Protein AF-A0A7X9J009-F1 (afdb_monomer)

Foldseek 3Di:
DDDDDPDDPPDPPDDPPDDDPPPPPPPPVVVVVVVLVVVLVVLVVVLVVLVVCCVPPNDPDPVSVVVNVVSVVVNVVSVVVVVVVVVVVVVVVCVVPDDD

Secondary structure (DSSP, 8-state):
------------------------S-SHHHHHHHHHHHHHHHHHHHHHHHHHHHHHH----HHHHHHHHHHHHHHHH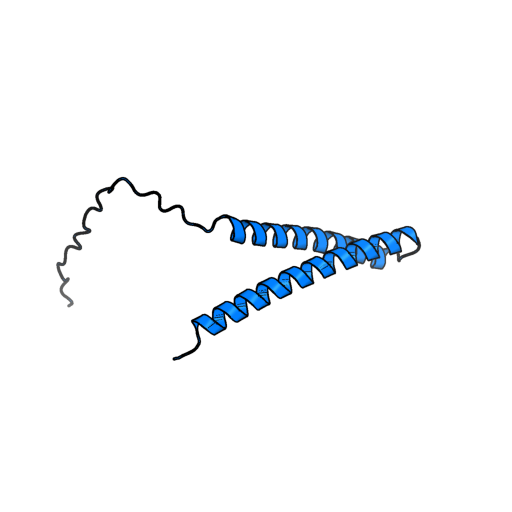HHHHHHHHHHHHHHHHHHHT---

Mean predicted aligned error: 15.12 Å

Solvent-accessible surface area (backbone atoms only — not comparable to full-atom values): 6308 Å² total; per-residue (Å²): 140,83,83,84,83,92,71,84,80,78,74,78,81,80,72,85,78,74,88,74,88,74,75,74,92,68,68,62,64,66,49,50,53,52,50,51,53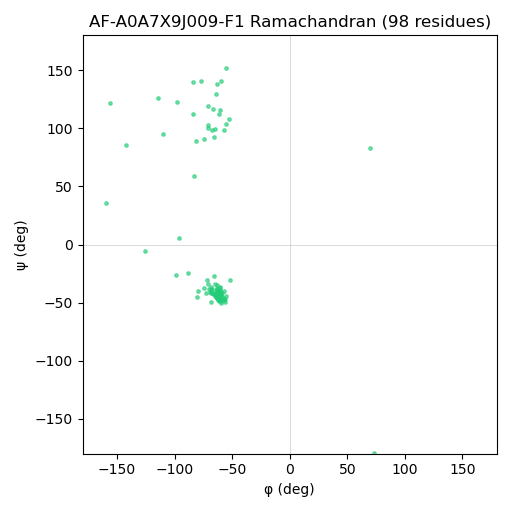,54,52,48,56,55,45,51,55,52,49,50,56,48,52,51,46,39,74,74,71,50,84,85,49,72,67,56,53,54,51,49,51,51,53,52,52,52,47,50,53,49,52,53,52,52,50,53,51,54,50,53,52,52,52,53,50,50,66,74,68,54,81,131

Nearest PDB structures (foldseek):
  2f6m-assembly2_D  TM=6.035E-01  e=7.297E-01  Saccharomyces cerevisiae
  2f66-assembly1_B  TM=6.038E-01  e=1.512E+00  Saccharomyces cerevisiae
  6vme-assembly2_F  TM=6.988E-01  e=3.131E+00  Homo sapiens

Radius of gyration: 26.68 Å; Cα contacts (8 Å, |Δi|>4): 18; chains: 1; bounding box: 73×48×55 Å

pLDDT: mean 73.89, std 18.1, range [39.06, 92.44]

Sequence (100 aa):
MIRPIEGTCRTPALEPVGARRTEAPDGGEAAGFRTVLAKMRAEEKELDRWLGRVMEHGLADPQELLRLQVVVHRFQNQVELASRVVEQVNQGIRTLTRPA

Structure (mmCIF, N/CA/C/O backbone):
data_AF-A0A7X9J009-F1
#
_entry.id   AF-A0A7X9J009-F1
#
loop_
_atom_site.group_PDB
_atom_site.id
_atom_site.type_symbol
_atom_site.label_atom_id
_atom_site.label_alt_id
_atom_site.label_comp_id
_atom_site.label_asym_id
_atom_site.label_entity_id
_atom_site.label_seq_id
_atom_site.pdbx_PDB_ins_code
_atom_site.Cartn_x
_atom_site.Cartn_y
_atom_site.Cartn_z
_atom_site.occupancy
_atom_site.B_iso_or_equiv
_atom_site.auth_seq_id
_atom_site.auth_comp_id
_atom_site.auth_asym_id
_atom_site.auth_atom_id
_atom_site.pdbx_PDB_model_num
ATOM 1 N N . MET A 1 1 ? -54.112 -31.822 14.780 1.00 39.06 1 MET A N 1
ATOM 2 C CA . MET A 1 1 ? -55.062 -30.695 14.914 1.00 39.06 1 MET A CA 1
ATOM 3 C C . MET A 1 1 ? -54.474 -29.705 15.904 1.00 39.06 1 MET A C 1
ATOM 5 O O . MET A 1 1 ? -54.382 -30.037 17.076 1.00 39.06 1 MET A O 1
ATOM 9 N N . ILE A 1 2 ? -54.004 -28.552 15.431 1.00 50.66 2 ILE A N 1
ATOM 10 C CA . ILE A 1 2 ? -53.404 -27.491 16.256 1.00 50.66 2 ILE A CA 1
ATOM 11 C C . ILE A 1 2 ? -54.351 -26.291 16.163 1.00 50.66 2 ILE A C 1
ATOM 13 O O . ILE A 1 2 ? -54.724 -25.904 15.058 1.00 50.66 2 ILE A O 1
ATOM 17 N N . ARG A 1 3 ? -54.801 -25.760 17.305 1.00 55.22 3 ARG A N 1
ATOM 18 C CA . ARG A 1 3 ? -55.662 -24.566 17.364 1.00 55.22 3 ARG A CA 1
ATOM 19 C C . ARG A 1 3 ? -54.793 -23.299 17.297 1.00 55.22 3 ARG A C 1
ATOM 21 O O . ARG A 1 3 ? -53.735 -23.298 17.925 1.00 55.22 3 ARG A O 1
ATOM 28 N N . PRO A 1 4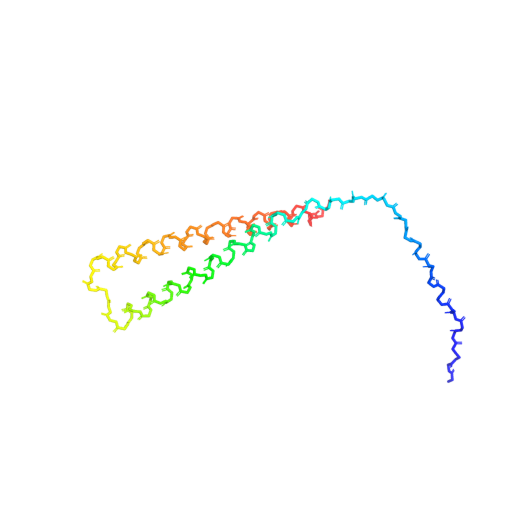 ? -55.202 -22.240 16.576 1.00 47.97 4 PRO A N 1
ATOM 29 C CA . PRO A 1 4 ? -54.445 -20.995 16.529 1.00 47.97 4 PRO A CA 1
ATOM 30 C C . PRO A 1 4 ? -54.653 -20.186 17.816 1.00 47.97 4 PRO A C 1
ATOM 32 O O . PRO A 1 4 ? -55.752 -20.146 18.366 1.00 47.97 4 PRO A O 1
ATOM 35 N N . ILE A 1 5 ? -53.580 -19.560 18.300 1.00 61.03 5 ILE A N 1
ATOM 36 C CA . ILE A 1 5 ? -53.601 -18.648 19.446 1.00 61.03 5 ILE A CA 1
ATOM 37 C C . ILE A 1 5 ? -54.007 -17.269 18.921 1.00 61.03 5 ILE A C 1
ATOM 39 O O . ILE A 1 5 ? -53.258 -16.641 18.173 1.00 61.03 5 ILE A O 1
ATOM 43 N N . GLU A 1 6 ? -55.193 -16.803 19.304 1.00 54.56 6 GLU A N 1
ATOM 44 C CA . GLU A 1 6 ? -55.596 -15.409 19.134 1.00 54.56 6 GLU A CA 1
ATOM 45 C C . GLU A 1 6 ? -54.798 -14.544 20.112 1.00 54.56 6 GLU A C 1
ATOM 47 O O . GLU A 1 6 ? -55.046 -14.519 21.316 1.00 54.56 6 GLU A O 1
ATOM 52 N N . GLY A 1 7 ? -53.794 -13.851 19.585 1.00 50.34 7 GLY A N 1
ATOM 53 C CA . GLY A 1 7 ? -52.996 -12.881 20.317 1.00 50.34 7 GLY A CA 1
ATOM 54 C C . GLY A 1 7 ? -52.669 -11.719 19.399 1.00 50.34 7 GLY A C 1
ATOM 55 O O . GLY A 1 7 ? -51.632 -11.707 18.748 1.00 50.34 7 GLY A O 1
ATOM 56 N N . THR A 1 8 ? -53.576 -10.748 19.312 1.00 48.50 8 THR A N 1
ATOM 57 C CA . THR A 1 8 ? -53.339 -9.453 18.665 1.00 48.50 8 THR A CA 1
ATOM 58 C C . THR A 1 8 ? -52.077 -8.807 19.238 1.00 48.50 8 THR A C 1
ATOM 60 O O . THR A 1 8 ? -52.092 -8.309 20.366 1.00 48.50 8 THR A O 1
ATOM 63 N N . CYS A 1 9 ? -50.995 -8.765 18.460 1.00 41.34 9 CYS A N 1
ATOM 64 C CA . CYS A 1 9 ? -49.877 -7.865 18.716 1.00 41.34 9 CYS A CA 1
ATOM 65 C C . CYS A 1 9 ? -50.381 -6.428 18.532 1.00 41.34 9 CYS A C 1
ATOM 67 O O . CYS A 1 9 ? -50.397 -5.897 17.425 1.00 41.34 9 CYS A O 1
ATOM 69 N N . ARG A 1 10 ? -50.839 -5.797 19.617 1.00 47.59 10 ARG A N 1
ATOM 70 C CA . ARG A 1 10 ? -50.994 -4.342 19.663 1.00 47.59 10 ARG A CA 1
ATOM 71 C C . ARG A 1 10 ? -49.594 -3.738 19.613 1.00 47.59 10 ARG A C 1
ATOM 73 O O . ARG A 1 10 ? -48.911 -3.690 20.630 1.00 47.59 10 ARG A O 1
ATOM 80 N N . THR A 1 11 ? -49.159 -3.302 18.437 1.00 47.00 11 THR A N 1
ATOM 81 C CA . THR A 1 11 ? -48.013 -2.399 18.313 1.00 47.00 11 THR A CA 1
ATOM 82 C C . THR A 1 11 ? -48.423 -1.069 18.947 1.00 47.00 11 THR A C 1
ATOM 84 O O . THR A 1 11 ? -49.387 -0.466 18.470 1.00 47.00 11 THR A O 1
ATOM 87 N N . PRO A 1 12 ? -47.785 -0.603 20.033 1.00 46.84 12 PRO A N 1
ATOM 88 C CA . PRO A 1 12 ? -48.065 0.734 20.528 1.00 46.84 12 PRO A CA 1
ATOM 89 C C . PRO A 1 12 ? -47.635 1.738 19.455 1.00 46.84 12 PRO A C 1
ATOM 91 O O . PRO A 1 12 ? -46.527 1.656 18.922 1.00 46.84 12 PRO A O 1
ATOM 94 N N . ALA A 1 13 ? -48.537 2.656 19.110 1.00 48.00 13 ALA A N 1
ATOM 95 C CA . ALA A 1 13 ? -48.225 3.776 18.241 1.00 48.00 13 ALA A CA 1
ATOM 96 C C . ALA A 1 13 ? -47.148 4.622 18.933 1.00 48.00 13 ALA A C 1
ATOM 98 O O . ALA A 1 13 ? -47.388 5.205 19.988 1.00 48.00 13 ALA A O 1
ATOM 99 N N . LEU A 1 14 ? -45.944 4.634 18.364 1.00 47.44 14 LEU A N 1
ATOM 100 C CA . LEU A 1 14 ? -44.894 5.561 18.759 1.00 47.44 14 LEU A CA 1
ATOM 101 C C . LEU A 1 14 ? -45.314 6.948 18.268 1.00 47.44 14 LEU A C 1
ATOM 103 O O . LEU A 1 14 ? -45.202 7.251 17.081 1.00 47.44 14 LEU A O 1
ATOM 107 N N . GLU A 1 15 ? -45.847 7.771 19.169 1.00 44.19 15 GLU A N 1
ATOM 108 C CA . GLU A 1 15 ? -46.018 9.198 18.902 1.00 44.19 15 GLU A CA 1
ATOM 109 C C . GLU A 1 15 ? -44.643 9.829 18.619 1.00 44.19 15 GLU A C 1
ATOM 111 O O . GLU A 1 15 ? -43.657 9.478 19.281 1.00 44.19 15 GLU A O 1
ATOM 116 N N . PRO A 1 16 ? -44.529 10.762 17.657 1.00 46.53 16 PRO A N 1
ATOM 117 C CA . PRO A 1 16 ? -43.279 11.456 17.415 1.00 46.53 16 PRO A CA 1
ATOM 118 C C . PRO A 1 16 ? -43.077 12.468 18.545 1.00 46.53 16 PRO A C 1
ATOM 120 O O . PRO A 1 16 ? -43.517 13.614 18.462 1.00 46.53 16 PRO A O 1
ATOM 123 N N . VAL A 1 17 ? -42.410 12.046 19.621 1.00 47.84 17 VAL A N 1
ATOM 124 C CA . VAL A 1 17 ? -41.901 12.974 20.633 1.00 47.84 17 VAL A CA 1
ATOM 125 C C . VAL A 1 17 ? -40.839 13.830 19.957 1.00 47.84 17 VAL A C 1
ATOM 127 O O . VAL A 1 17 ? -39.700 13.418 19.733 1.00 47.84 17 VAL A O 1
ATOM 130 N N . GLY A 1 18 ? -41.257 15.032 19.576 1.00 42.22 18 GLY A N 1
ATOM 131 C CA . GLY A 1 18 ? -40.365 16.087 19.151 1.00 42.22 18 GLY A CA 1
ATOM 132 C C . GLY A 1 18 ? -39.314 16.389 20.220 1.00 42.22 18 GLY A C 1
ATOM 133 O O . GLY A 1 18 ? -39.544 16.258 21.419 1.00 42.22 18 GLY A O 1
ATOM 134 N N . ALA A 1 19 ? -38.175 16.870 19.730 1.00 48.34 19 ALA A N 1
ATOM 135 C CA . ALA A 1 19 ? -37.111 17.515 20.489 1.00 48.34 19 ALA A CA 1
ATOM 136 C C . ALA A 1 19 ? -36.285 16.619 21.429 1.00 48.34 19 ALA A C 1
ATOM 138 O O . ALA A 1 19 ? -36.350 16.707 22.651 1.00 48.34 19 ALA A O 1
ATOM 139 N N . ARG A 1 20 ? -35.289 15.955 20.842 1.00 39.94 20 ARG A N 1
ATOM 140 C CA . ARG A 1 20 ? -33.896 16.258 21.197 1.00 39.94 20 ARG A CA 1
ATOM 141 C C . ARG A 1 20 ? -32.990 15.848 20.050 1.00 39.94 20 ARG A C 1
ATOM 143 O O . ARG A 1 20 ? -32.971 14.692 19.647 1.00 39.94 20 ARG A O 1
ATOM 150 N N . ARG A 1 21 ? -32.241 16.817 19.520 1.00 46.41 21 ARG A N 1
ATOM 151 C CA . ARG A 1 21 ? -31.030 16.534 18.755 1.00 46.41 21 ARG A CA 1
ATOM 152 C C . ARG A 1 21 ? -30.116 15.729 19.670 1.00 46.41 21 ARG A C 1
ATOM 154 O O . ARG A 1 21 ? -29.456 16.294 20.535 1.00 46.41 21 ARG A O 1
ATOM 161 N N . THR A 1 22 ? -30.106 14.418 19.508 1.00 39.66 22 THR A N 1
ATOM 162 C CA . THR A 1 22 ? -28.913 13.646 19.812 1.00 39.66 22 THR A CA 1
ATOM 163 C C . THR A 1 22 ? -28.050 13.810 18.572 1.00 39.66 22 THR A C 1
ATOM 165 O O . THR A 1 22 ? -28.205 13.086 17.593 1.00 39.66 22 THR A O 1
ATOM 168 N N . GLU A 1 23 ? -27.224 14.858 18.555 1.00 40.41 23 GLU A N 1
ATOM 169 C CA . GLU A 1 23 ? -26.050 14.858 17.688 1.00 40.41 23 GLU A CA 1
ATOM 170 C C . GLU A 1 23 ? -25.274 13.595 18.049 1.00 40.41 23 GLU A C 1
ATOM 172 O O . GLU A 1 23 ? -2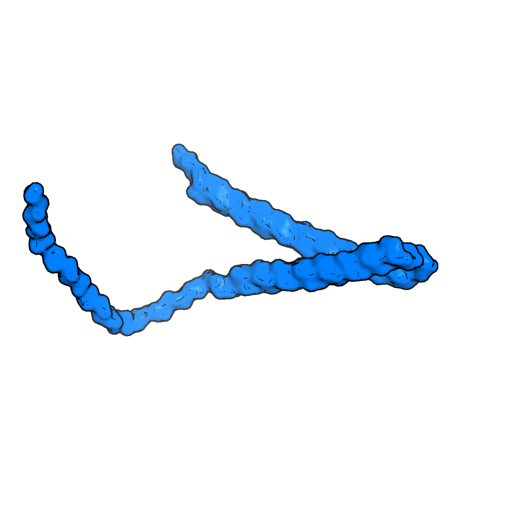4.701 13.497 19.131 1.00 40.41 23 GLU A O 1
ATOM 177 N N . ALA A 1 24 ? -25.366 12.583 17.187 1.00 46.31 24 ALA A N 1
ATOM 178 C CA . ALA A 1 24 ? -24.487 11.434 17.240 1.00 46.31 24 ALA A CA 1
ATOM 179 C C . ALA A 1 24 ? -23.064 11.975 17.044 1.00 46.31 24 ALA A C 1
ATOM 181 O O . ALA A 1 24 ? -22.782 12.535 15.978 1.00 46.31 24 ALA A O 1
ATOM 182 N N . PRO A 1 25 ? -22.171 11.866 18.037 1.00 47.41 25 PRO A N 1
ATOM 183 C CA . PRO A 1 25 ? -20.830 12.396 17.914 1.00 47.41 25 PRO A CA 1
ATOM 184 C C . PRO A 1 25 ? -19.970 11.374 17.171 1.00 47.41 25 PRO A C 1
ATOM 186 O O . PRO A 1 25 ? -19.041 10.871 17.762 1.00 47.41 25 PRO A O 1
ATOM 189 N N . ASP A 1 26 ? -20.293 10.977 15.932 1.00 47.97 26 ASP A N 1
ATOM 190 C CA . ASP A 1 26 ? -19.510 9.896 15.295 1.00 47.97 26 ASP A CA 1
ATOM 191 C C . ASP A 1 26 ? -19.593 9.806 13.760 1.00 47.97 26 ASP A C 1
ATOM 193 O O . ASP A 1 26 ? -19.567 8.740 13.144 1.00 47.97 26 ASP A O 1
ATOM 197 N N . GLY A 1 27 ? -19.678 10.957 13.087 1.00 48.66 27 GLY A N 1
ATOM 198 C CA . GLY A 1 27 ? -19.565 11.023 11.622 1.00 48.66 27 GLY A CA 1
ATOM 199 C C . GLY A 1 27 ? -18.129 11.185 11.102 1.00 48.66 27 GLY A C 1
ATOM 200 O O . GLY A 1 27 ? -17.840 10.826 9.959 1.00 48.66 27 GLY A O 1
ATOM 201 N N . GLY A 1 28 ? -17.233 11.743 11.924 1.00 57.03 28 GLY A N 1
ATOM 202 C CA . GLY A 1 28 ? -15.912 12.220 11.497 1.00 57.03 28 GLY A CA 1
ATOM 203 C C . GLY A 1 28 ? -14.862 11.119 11.356 1.00 57.03 28 GLY A C 1
ATOM 204 O O . GLY A 1 28 ? -14.171 11.053 10.339 1.00 57.03 28 GLY A O 1
ATOM 205 N N . GLU A 1 29 ? -14.769 10.211 12.327 1.00 59.47 29 GLU A N 1
ATOM 206 C CA . GLU A 1 29 ? -13.712 9.189 12.353 1.00 59.47 29 GLU A CA 1
ATOM 207 C C . GLU A 1 29 ? -13.935 8.096 11.297 1.00 59.47 29 GLU A C 1
ATOM 209 O O . GLU A 1 29 ? -13.022 7.742 10.545 1.00 59.47 29 GLU A O 1
ATOM 214 N N . ALA A 1 30 ? -15.182 7.647 11.123 1.00 62.72 30 ALA A N 1
ATOM 215 C CA . ALA A 1 30 ? -15.549 6.706 10.063 1.00 62.72 30 ALA A CA 1
ATOM 216 C C . ALA A 1 30 ? -15.401 7.305 8.648 1.00 62.72 30 ALA A C 1
ATOM 218 O O . ALA A 1 30 ? -15.209 6.570 7.673 1.00 62.72 30 ALA A O 1
ATOM 219 N N . ALA A 1 31 ? -15.514 8.630 8.499 1.00 68.94 31 ALA A N 1
ATOM 220 C CA . ALA A 1 31 ? -15.217 9.323 7.244 1.00 68.94 31 ALA A CA 1
ATOM 221 C C . ALA A 1 31 ? -13.698 9.417 6.999 1.00 68.94 31 ALA A C 1
ATOM 223 O O . ALA A 1 31 ? -13.240 9.215 5.868 1.00 68.94 31 ALA A O 1
ATOM 224 N N . GLY A 1 32 ? -12.913 9.634 8.060 1.00 74.81 32 GLY A N 1
ATOM 225 C CA . GLY A 1 32 ? -11.450 9.607 8.027 1.00 74.81 32 GLY A CA 1
ATOM 226 C C . GLY A 1 32 ? -10.902 8.255 7.568 1.00 74.81 32 GLY A C 1
ATOM 227 O O . GLY A 1 32 ? -10.141 8.195 6.602 1.00 74.81 32 GLY A O 1
ATOM 228 N N . PHE A 1 33 ? -11.369 7.155 8.167 1.00 74.38 33 PHE A N 1
ATOM 229 C CA . PHE A 1 33 ? -10.940 5.803 7.789 1.00 74.38 33 PHE A CA 1
ATOM 230 C C . PHE A 1 33 ? -11.297 5.449 6.337 1.00 74.38 33 PHE A C 1
ATOM 232 O O . PHE A 1 33 ? -10.461 4.940 5.589 1.00 74.38 33 PHE A O 1
ATOM 239 N N . ARG A 1 34 ? -12.512 5.791 5.883 1.00 79.19 34 ARG A N 1
ATOM 240 C CA . ARG A 1 34 ? -12.921 5.593 4.479 1.00 79.19 34 ARG A CA 1
ATOM 241 C C . ARG A 1 34 ? -12.044 6.371 3.499 1.00 79.19 34 ARG A C 1
ATOM 243 O O . ARG A 1 34 ? -11.733 5.863 2.423 1.00 79.19 34 ARG A O 1
ATOM 250 N N . THR A 1 35 ? -11.613 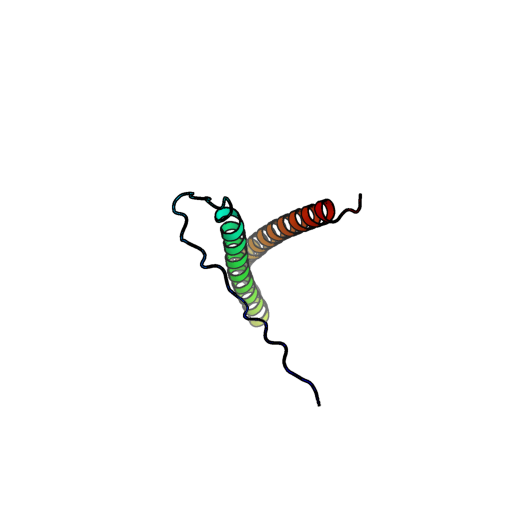7.570 3.880 1.00 84.38 35 THR A N 1
ATOM 251 C CA . THR A 1 35 ? -10.695 8.383 3.074 1.00 84.38 35 THR A CA 1
ATOM 252 C C . THR A 1 35 ? -9.314 7.734 2.971 1.00 84.38 35 THR A C 1
ATOM 254 O O . THR A 1 35 ? -8.741 7.700 1.882 1.00 84.38 35 THR A O 1
ATOM 257 N N . VAL A 1 36 ? -8.795 7.176 4.071 1.00 79.88 36 VAL A N 1
ATOM 258 C CA . VAL A 1 36 ? -7.524 6.428 4.075 1.00 79.88 36 VAL A CA 1
ATOM 259 C C . VAL A 1 36 ? -7.615 5.209 3.156 1.00 79.88 36 VAL A C 1
ATOM 261 O O . VAL A 1 36 ? -6.774 5.049 2.275 1.00 79.88 36 VAL A O 1
ATOM 264 N N . LEU A 1 37 ? -8.679 4.408 3.267 1.00 82.25 37 LEU A N 1
ATOM 265 C CA . LEU A 1 37 ? -8.880 3.237 2.405 1.00 82.25 37 LEU A CA 1
ATOM 266 C C . LEU A 1 37 ? -8.980 3.598 0.916 1.00 82.25 37 LEU A C 1
ATOM 268 O O . LEU A 1 37 ? -8.429 2.897 0.067 1.00 82.25 37 LEU A O 1
ATOM 272 N N . ALA A 1 38 ? -9.671 4.691 0.581 1.00 87.38 38 ALA A N 1
ATOM 273 C CA . ALA A 1 38 ? -9.776 5.155 -0.799 1.00 87.38 38 ALA A CA 1
ATOM 274 C C . ALA A 1 38 ? -8.409 5.573 -1.367 1.00 87.38 38 ALA A C 1
ATOM 276 O O . ALA A 1 38 ? -8.086 5.222 -2.503 1.00 87.38 38 ALA A O 1
ATOM 277 N N . LYS A 1 39 ? -7.589 6.269 -0.567 1.00 85.25 39 LYS A N 1
ATOM 278 C CA . LYS A 1 39 ? -6.215 6.634 -0.942 1.00 85.25 39 LYS A CA 1
ATOM 279 C C . LYS A 1 39 ? -5.332 5.402 -1.129 1.00 85.25 39 LYS A C 1
ATOM 281 O O . LYS A 1 39 ? -4.667 5.303 -2.153 1.00 85.25 39 LYS A O 1
ATOM 286 N N . MET A 1 40 ? -5.397 4.434 -0.213 1.00 85.19 40 MET A N 1
ATOM 287 C CA . MET A 1 40 ? -4.645 3.179 -0.325 1.00 85.19 40 MET A CA 1
ATOM 288 C C . MET A 1 40 ? -4.952 2.430 -1.622 1.00 85.19 40 MET A C 1
ATOM 290 O O . MET A 1 40 ? -4.028 2.035 -2.321 1.00 85.19 40 MET A O 1
ATOM 294 N N . ARG A 1 41 ? -6.234 2.299 -1.994 1.00 87.88 41 ARG A N 1
ATOM 295 C CA . ARG A 1 41 ? -6.629 1.640 -3.254 1.00 87.88 41 ARG A CA 1
ATOM 296 C C . ARG A 1 41 ? -6.111 2.365 -4.495 1.00 87.88 41 ARG A C 1
ATOM 298 O O . ARG A 1 41 ? -5.772 1.729 -5.490 1.00 87.88 41 ARG A O 1
ATOM 305 N N . ALA A 1 42 ? -6.091 3.697 -4.470 1.00 89.25 42 ALA A N 1
ATOM 306 C CA . ALA A 1 42 ? -5.562 4.480 -5.580 1.00 89.25 42 ALA A CA 1
ATOM 307 C C . ALA A 1 42 ? -4.045 4.277 -5.734 1.00 89.25 42 ALA A C 1
ATOM 309 O O . ALA A 1 42 ? -3.565 4.096 -6.852 1.00 89.25 42 ALA A O 1
ATOM 310 N N . GLU A 1 43 ? -3.315 4.260 -4.618 1.00 87.56 43 GLU A N 1
ATOM 311 C CA . GLU A 1 43 ? -1.866 4.046 -4.600 1.00 87.56 43 GLU A CA 1
ATOM 312 C C . GLU A 1 43 ? -1.478 2.606 -4.954 1.00 87.56 43 GLU A C 1
ATOM 314 O O . GLU A 1 43 ? -0.536 2.412 -5.715 1.00 87.56 43 GLU A O 1
ATOM 319 N N . GLU A 1 44 ? -2.238 1.608 -4.498 1.00 88.94 44 GLU A N 1
ATOM 320 C CA . GLU A 1 44 ? -2.076 0.202 -4.891 1.00 88.94 44 GLU A CA 1
ATOM 321 C C . GLU A 1 44 ? -2.169 0.043 -6.413 1.00 88.94 44 GLU A C 1
ATOM 323 O O . GLU A 1 44 ? -1.301 -0.558 -7.041 1.00 88.94 44 GLU A O 1
ATOM 328 N N . LYS A 1 45 ? -3.177 0.664 -7.036 1.00 92.44 45 LYS A N 1
ATOM 329 C CA . LYS A 1 45 ? -3.349 0.641 -8.494 1.00 92.44 45 LYS A CA 1
ATOM 330 C C . LYS A 1 45 ? -2.211 1.349 -9.233 1.00 92.44 45 LYS A C 1
ATOM 332 O O . LYS A 1 45 ? -1.874 0.980 -10.357 1.00 92.44 45 LYS A O 1
ATOM 337 N N . GLU A 1 46 ? -1.652 2.406 -8.651 1.00 90.62 46 GLU A N 1
ATOM 338 C CA . GLU A 1 46 ? -0.482 3.080 -9.214 1.00 90.62 46 GLU A CA 1
ATOM 339 C C . GLU A 1 46 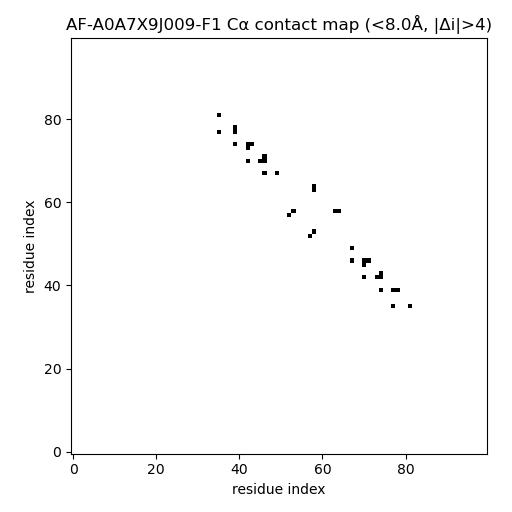? 0.764 2.192 -9.127 1.00 90.62 46 GLU A C 1
ATOM 341 O O . GLU A 1 46 ? 1.506 2.102 -10.106 1.00 90.62 46 GLU A O 1
ATOM 346 N N . LEU A 1 47 ? 0.957 1.499 -8.001 1.00 90.44 47 LEU A N 1
ATOM 347 C CA . LEU A 1 47 ? 2.049 0.552 -7.805 1.00 90.44 47 LEU A CA 1
ATOM 348 C C . LEU A 1 47 ? 1.946 -0.630 -8.775 1.00 90.44 47 LEU A C 1
ATOM 350 O O . LEU A 1 47 ? 2.934 -0.964 -9.418 1.00 90.44 47 LEU A O 1
ATOM 354 N N . ASP A 1 48 ? 0.755 -1.198 -8.952 1.00 90.69 48 ASP A N 1
ATOM 355 C CA . ASP A 1 48 ? 0.502 -2.300 -9.887 1.00 90.69 48 ASP A CA 1
ATOM 356 C C . ASP A 1 48 ? 0.841 -1.913 -11.338 1.00 90.69 48 ASP A C 1
ATOM 358 O O . ASP A 1 48 ? 1.547 -2.626 -12.048 1.00 90.69 48 ASP A O 1
ATOM 362 N N . ARG A 1 49 ? 0.462 -0.700 -11.763 1.00 90.56 49 ARG A N 1
ATOM 363 C CA . ARG A 1 49 ? 0.855 -0.155 -13.078 1.00 90.56 49 ARG A CA 1
ATOM 364 C C . ARG A 1 49 ? 2.357 0.044 -13.223 1.00 90.56 49 ARG A C 1
ATOM 366 O O . ARG A 1 49 ? 2.884 -0.035 -14.332 1.00 90.56 49 ARG A O 1
ATOM 373 N N . TRP A 1 50 ? 3.035 0.413 -12.142 1.00 90.50 50 TRP A N 1
ATOM 374 C CA . TRP A 1 50 ? 4.485 0.495 -12.150 1.00 90.50 50 TRP A CA 1
ATOM 375 C C . TRP A 1 50 ? 5.094 -0.895 -12.272 1.00 90.50 50 TRP A C 1
ATOM 377 O O . TRP A 1 50 ? 5.890 -1.093 -13.178 1.00 90.50 50 TRP A O 1
ATOM 387 N N . LEU A 1 51 ? 4.666 -1.861 -11.459 1.00 87.00 51 LEU A N 1
ATOM 388 C CA . LEU A 1 51 ? 5.129 -3.247 -11.531 1.00 87.00 51 LEU A CA 1
ATOM 389 C C . LEU A 1 51 ? 4.930 -3.844 -12.928 1.00 87.00 51 LEU A C 1
ATOM 391 O O . LEU A 1 51 ? 5.874 -4.412 -13.468 1.00 87.00 51 LEU A O 1
ATOM 395 N N . GLY A 1 52 ? 3.766 -3.628 -13.549 1.00 88.44 52 GLY A N 1
ATOM 396 C CA . GLY A 1 52 ? 3.507 -4.038 -14.931 1.00 88.44 52 GLY A CA 1
ATOM 397 C C . GLY A 1 52 ? 4.523 -3.453 -15.915 1.00 88.44 52 GLY A C 1
ATOM 398 O O . GLY A 1 52 ? 5.162 -4.196 -16.654 1.00 88.44 52 GLY A O 1
ATOM 399 N N . ARG A 1 53 ? 4.775 -2.138 -15.856 1.00 87.31 53 ARG A N 1
ATOM 400 C CA . ARG A 1 53 ? 5.793 -1.487 -16.704 1.00 87.31 53 ARG A CA 1
ATOM 401 C C . ARG A 1 53 ? 7.204 -2.023 -16.465 1.00 87.31 53 ARG A C 1
ATOM 403 O O . ARG A 1 53 ? 7.929 -2.261 -17.425 1.00 87.31 53 ARG A O 1
ATOM 410 N N . VAL A 1 54 ? 7.583 -2.242 -15.205 1.00 86.88 54 VAL A N 1
ATOM 411 C CA . VAL A 1 54 ? 8.892 -2.811 -14.849 1.00 86.88 54 VAL A CA 1
ATOM 412 C C . VAL A 1 54 ? 9.039 -4.228 -15.399 1.00 86.88 54 VAL A C 1
ATOM 414 O O . VAL A 1 54 ? 10.093 -4.572 -15.924 1.00 86.88 54 VAL A O 1
ATOM 417 N N . MET A 1 55 ? 7.995 -5.051 -15.296 1.00 85.19 55 MET A N 1
ATOM 418 C CA . MET A 1 55 ? 8.006 -6.417 -15.816 1.00 85.19 55 MET A CA 1
ATOM 419 C C . MET A 1 55 ? 8.041 -6.465 -17.346 1.00 85.19 55 MET A C 1
ATOM 421 O O . MET A 1 55 ? 8.688 -7.344 -17.908 1.00 85.19 55 MET A O 1
ATOM 425 N N . GLU A 1 56 ? 7.359 -5.538 -18.020 1.00 87.81 56 GLU A N 1
ATOM 426 C CA . GLU A 1 56 ? 7.281 -5.511 -19.481 1.00 87.81 56 GLU A CA 1
ATOM 427 C C . GLU A 1 56 ? 8.523 -4.902 -20.137 1.00 87.81 56 GLU A C 1
ATOM 429 O O . GLU A 1 56 ? 8.919 -5.345 -21.215 1.00 87.81 56 GLU A O 1
ATOM 434 N N . HIS A 1 57 ? 9.092 -3.836 -19.569 1.00 83.12 57 HIS A N 1
ATOM 435 C CA . HIS A 1 57 ? 10.108 -3.011 -20.243 1.00 83.12 57 HIS A CA 1
ATOM 436 C C . HIS A 1 57 ? 11.400 -2.848 -19.428 1.00 83.12 57 HIS A C 1
ATOM 438 O O . HIS A 1 57 ? 12.382 -2.301 -19.932 1.00 83.12 57 HIS A O 1
ATOM 444 N N . GLY A 1 58 ? 11.435 -3.350 -18.190 1.00 79.25 58 GLY A N 1
ATOM 445 C CA . GLY A 1 58 ? 12.530 -3.108 -17.256 1.00 79.25 58 GLY A CA 1
ATOM 446 C C . GLY A 1 58 ? 12.528 -1.680 -16.702 1.00 79.25 58 GLY A C 1
ATOM 447 O O . GLY A 1 58 ? 11.673 -0.858 -17.021 1.00 79.25 58 GLY A O 1
ATOM 448 N N . LEU A 1 59 ? 13.504 -1.383 -15.844 1.00 78.25 59 LEU A N 1
ATOM 449 C CA . LEU A 1 59 ? 13.771 -0.034 -15.333 1.00 78.25 59 LEU A CA 1
ATOM 450 C C . LEU A 1 59 ? 15.083 0.451 -15.940 1.00 78.25 59 LEU A C 1
ATOM 452 O O . LEU A 1 59 ? 16.155 0.119 -15.438 1.00 78.25 59 LEU A O 1
ATOM 456 N N . ALA A 1 60 ? 14.994 1.189 -17.044 1.00 73.25 60 ALA A N 1
ATOM 457 C CA . ALA A 1 60 ? 16.170 1.689 -17.758 1.00 73.25 60 ALA A CA 1
ATOM 458 C C . ALA A 1 60 ? 16.499 3.151 -17.413 1.00 73.25 60 ALA A C 1
ATOM 460 O O . ALA A 1 60 ? 17.660 3.551 -17.501 1.00 73.25 60 ALA A O 1
ATOM 461 N N . ASP A 1 61 ? 15.503 3.944 -17.003 1.00 84.56 61 ASP A N 1
ATOM 462 C CA . ASP A 1 61 ? 15.670 5.364 -16.691 1.00 84.56 61 ASP A CA 1
ATOM 463 C C . ASP A 1 61 ? 15.832 5.600 -15.171 1.00 84.56 61 ASP A C 1
ATOM 465 O O . ASP A 1 61 ? 14.939 5.267 -14.381 1.00 84.56 61 ASP A O 1
ATOM 469 N N . PRO A 1 62 ? 16.936 6.230 -14.722 1.00 82.25 62 PRO A N 1
ATOM 470 C CA . PRO A 1 62 ? 17.108 6.667 -13.337 1.00 82.25 62 PRO A CA 1
ATOM 471 C C . PRO A 1 62 ? 15.951 7.517 -12.787 1.00 82.25 62 PRO A C 1
ATOM 473 O O . PRO A 1 62 ? 15.659 7.453 -11.591 1.00 82.25 62 PRO A O 1
ATOM 476 N N . GLN A 1 63 ? 15.260 8.300 -13.622 1.00 87.31 63 GLN A N 1
ATOM 477 C CA . GLN A 1 63 ? 14.098 9.073 -13.172 1.00 87.31 63 GLN A CA 1
ATOM 478 C C . GLN A 1 63 ? 12.890 8.184 -12.862 1.00 87.31 63 GLN A C 1
ATOM 480 O O . GLN A 1 63 ? 12.124 8.479 -11.941 1.00 87.31 63 GLN A O 1
ATOM 485 N N . GLU A 1 64 ? 12.715 7.092 -13.602 1.00 85.88 64 GLU A N 1
ATOM 486 C CA . GLU A 1 64 ? 11.651 6.120 -13.360 1.00 85.88 64 GLU A CA 1
ATOM 487 C C . GLU A 1 64 ? 11.870 5.369 -12.048 1.00 85.88 64 GLU A C 1
ATOM 489 O O . GLU A 1 64 ? 10.922 5.195 -11.284 1.00 85.88 64 GLU A O 1
ATOM 494 N N . LEU A 1 65 ? 13.124 5.035 -11.729 1.00 85.81 65 LEU A N 1
ATOM 495 C CA . LEU A 1 65 ? 13.500 4.453 -10.439 1.00 85.81 65 LEU A CA 1
ATOM 496 C C . LEU A 1 65 ? 13.148 5.372 -9.266 1.00 85.81 65 LEU A C 1
ATOM 498 O O . LEU A 1 65 ? 12.534 4.925 -8.298 1.00 85.81 65 LEU A O 1
ATOM 502 N N . LEU A 1 66 ? 13.480 6.663 -9.363 1.00 88.44 66 LEU A N 1
ATOM 503 C CA . LEU A 1 66 ? 13.147 7.639 -8.321 1.00 88.44 66 LEU A CA 1
ATOM 504 C C . LEU A 1 66 ? 11.631 7.794 -8.152 1.00 88.44 66 LEU A C 1
ATOM 506 O O . LEU A 1 66 ? 11.133 7.850 -7.028 1.00 88.44 66 LEU A O 1
ATOM 510 N N . ARG A 1 67 ? 10.874 7.825 -9.255 1.00 88.81 67 ARG A N 1
ATOM 511 C CA . ARG A 1 67 ? 9.404 7.893 -9.203 1.00 88.81 67 ARG A CA 1
ATOM 512 C C . ARG A 1 67 ? 8.809 6.641 -8.569 1.00 88.81 67 ARG A C 1
ATOM 514 O O . ARG A 1 67 ? 7.942 6.765 -7.707 1.00 88.81 67 ARG A O 1
ATOM 521 N N . LEU A 1 68 ? 9.296 5.460 -8.944 1.00 89.00 68 LEU A N 1
ATOM 522 C CA . LEU A 1 68 ? 8.879 4.202 -8.337 1.00 89.00 68 LEU A CA 1
ATOM 523 C C . LEU A 1 68 ? 9.176 4.185 -6.835 1.00 89.00 68 LEU A C 1
ATOM 525 O O . LEU A 1 68 ? 8.302 3.836 -6.046 1.00 89.00 68 LEU A O 1
ATOM 529 N N . GLN A 1 69 ? 10.365 4.629 -6.425 1.00 90.06 69 GLN A N 1
ATOM 530 C CA . GLN A 1 69 ? 10.743 4.710 -5.016 1.00 90.06 69 GLN A CA 1
ATOM 531 C C . GLN A 1 69 ? 9.795 5.619 -4.220 1.00 90.06 69 GLN A C 1
ATOM 533 O O . GLN A 1 69 ? 9.381 5.257 -3.119 1.00 90.06 69 GLN A O 1
ATOM 538 N N . VAL A 1 70 ? 9.395 6.763 -4.784 1.00 91.19 70 VAL A N 1
ATOM 539 C CA . VAL A 1 70 ? 8.403 7.658 -4.165 1.00 91.19 70 VAL A CA 1
ATOM 540 C C . VAL A 1 70 ? 7.043 6.971 -4.023 1.00 91.19 70 VAL A C 1
ATOM 542 O O . VAL A 1 70 ? 6.429 7.054 -2.959 1.00 91.19 70 VAL A O 1
ATOM 545 N N . VAL A 1 71 ? 6.573 6.276 -5.063 1.00 89.50 71 VAL A N 1
ATOM 546 C CA . VAL A 1 71 ? 5.287 5.557 -5.033 1.00 89.50 71 VAL A CA 1
ATOM 547 C C . VAL A 1 71 ? 5.305 4.445 -3.983 1.00 89.50 71 VAL A C 1
ATOM 549 O O . VAL A 1 71 ? 4.382 4.367 -3.173 1.00 89.50 71 VAL A O 1
ATOM 552 N N . VAL A 1 72 ? 6.370 3.641 -3.943 1.00 90.62 72 VAL A N 1
ATOM 553 C CA . VAL A 1 72 ? 6.560 2.566 -2.956 1.00 90.62 72 VAL A CA 1
ATOM 554 C C . VAL A 1 72 ? 6.579 3.127 -1.536 1.00 90.62 72 VAL A C 1
ATOM 556 O O . VAL A 1 72 ? 5.852 2.636 -0.675 1.00 90.62 72 VAL A O 1
ATOM 559 N N . HIS A 1 73 ? 7.354 4.184 -1.286 1.00 92.19 73 HIS A N 1
ATOM 560 C CA . HIS A 1 73 ? 7.457 4.785 0.044 1.00 92.19 73 HIS A CA 1
ATOM 561 C C . HIS A 1 73 ? 6.124 5.380 0.512 1.00 92.19 73 HIS A C 1
ATOM 563 O O . HIS A 1 73 ? 5.750 5.274 1.680 1.00 92.19 73 HIS A O 1
ATOM 569 N N . ARG A 1 74 ? 5.377 6.017 -0.394 1.00 89.75 74 ARG A N 1
ATOM 570 C CA . ARG A 1 74 ? 4.055 6.560 -0.074 1.00 89.75 74 ARG A CA 1
ATOM 571 C C . ARG A 1 74 ? 3.075 5.441 0.288 1.00 89.75 74 ARG A C 1
ATOM 573 O O . ARG A 1 74 ? 2.420 5.546 1.324 1.00 89.75 74 ARG A O 1
ATOM 580 N N . PHE A 1 75 ? 3.068 4.354 -0.485 1.00 87.62 75 PHE A N 1
ATOM 581 C CA . PHE A 1 75 ? 2.236 3.186 -0.205 1.00 87.62 75 PHE A CA 1
ATOM 582 C C . PHE A 1 75 ? 2.594 2.540 1.142 1.00 87.62 75 PHE A C 1
ATOM 584 O O . PHE A 1 75 ? 1.705 2.268 1.950 1.00 87.62 75 PHE A O 1
ATOM 591 N N . GLN A 1 76 ? 3.889 2.377 1.435 1.00 90.06 76 GLN A N 1
ATOM 592 C CA . GLN A 1 76 ? 4.364 1.863 2.723 1.00 90.06 76 GLN A CA 1
ATOM 593 C C . GLN A 1 76 ? 3.856 2.713 3.897 1.00 90.06 76 GLN A C 1
ATOM 595 O O . GLN A 1 76 ? 3.297 2.167 4.847 1.00 90.06 76 GLN A O 1
ATOM 600 N N . ASN A 1 77 ? 3.967 4.043 3.809 1.00 89.50 77 ASN A N 1
ATOM 601 C CA . ASN A 1 77 ? 3.457 4.944 4.845 1.00 89.50 77 ASN A CA 1
ATOM 602 C C . ASN A 1 77 ? 1.951 4.750 5.094 1.00 89.50 77 ASN A C 1
ATOM 604 O O . ASN A 1 77 ? 1.503 4.790 6.240 1.00 89.50 77 ASN A O 1
ATOM 608 N N . GLN A 1 78 ? 1.154 4.537 4.041 1.00 83.94 78 GLN A N 1
ATOM 609 C CA . GLN A 1 78 ? -0.282 4.289 4.198 1.00 8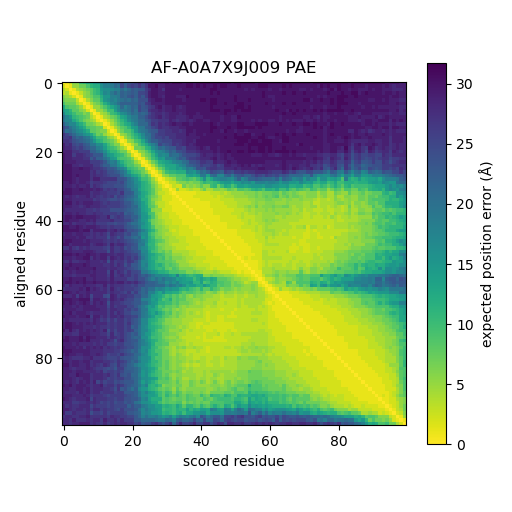3.94 78 GLN A CA 1
ATOM 610 C C . GLN A 1 78 ? -0.568 2.929 4.842 1.00 83.94 78 GLN A C 1
ATOM 612 O O . GLN A 1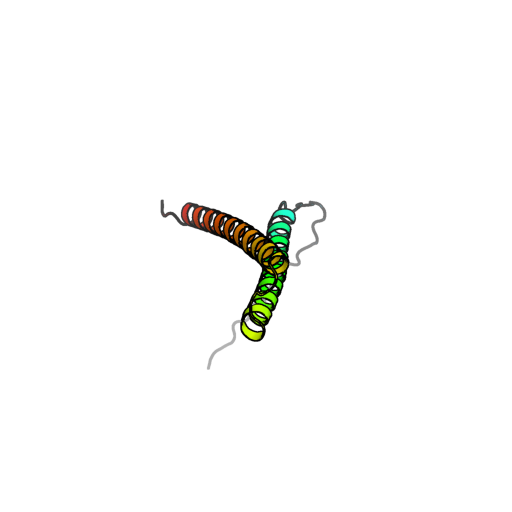 78 ? -1.438 2.836 5.709 1.00 83.94 78 GLN A O 1
ATOM 617 N N . VAL A 1 79 ? 0.174 1.885 4.465 1.00 87.31 79 VAL A N 1
ATOM 618 C CA . VAL A 1 79 ? 0.065 0.556 5.085 1.00 87.31 79 VAL A CA 1
ATOM 619 C C . VAL A 1 79 ? 0.410 0.619 6.573 1.00 87.31 79 VAL A C 1
ATOM 621 O O . VAL A 1 79 ? -0.313 0.049 7.390 1.00 87.31 79 VAL A O 1
ATOM 624 N N . GLU A 1 80 ? 1.456 1.352 6.958 1.00 89.50 80 GLU A N 1
ATOM 625 C CA . GLU A 1 80 ? 1.816 1.556 8.366 1.00 89.50 80 GLU A CA 1
ATOM 626 C C . GLU A 1 80 ? 0.714 2.281 9.150 1.00 89.50 80 GLU A C 1
ATOM 628 O O . GLU A 1 80 ? 0.357 1.857 10.251 1.00 89.50 80 GLU A O 1
ATOM 633 N N . LEU A 1 81 ? 0.129 3.341 8.581 1.00 85.31 81 LEU A N 1
ATOM 634 C CA . LEU A 1 81 ? -0.998 4.049 9.194 1.00 85.31 81 LEU A CA 1
ATOM 635 C C . LEU A 1 81 ? -2.209 3.129 9.380 1.00 85.31 81 LEU A C 1
ATOM 637 O O . LEU A 1 81 ? -2.771 3.072 10.474 1.00 85.31 81 LEU A O 1
ATOM 641 N N . ALA A 1 82 ? -2.585 2.375 8.345 1.00 82.56 82 ALA A N 1
ATOM 642 C CA . ALA A 1 82 ? -3.688 1.423 8.422 1.00 82.56 82 ALA A CA 1
ATOM 643 C C . ALA A 1 82 ? -3.430 0.338 9.477 1.00 82.56 82 ALA A C 1
ATOM 645 O O . ALA A 1 82 ? -4.329 -0.004 10.245 1.00 82.56 82 ALA A O 1
ATOM 646 N N . SER A 1 83 ? -2.192 -0.151 9.563 1.00 87.69 83 SER A N 1
ATOM 647 C CA . SER A 1 83 ? -1.789 -1.175 10.531 1.00 87.69 83 SER A CA 1
ATOM 648 C C . SER A 1 83 ? -1.924 -0.674 11.970 1.00 87.69 83 SER A C 1
ATOM 650 O O . SER A 1 83 ? -2.500 -1.369 12.805 1.00 87.69 83 SER A O 1
ATOM 652 N N . ARG A 1 84 ? -1.489 0.563 12.252 1.00 87.50 84 ARG A N 1
ATOM 653 C CA . ARG A 1 84 ? -1.653 1.200 13.572 1.00 87.50 84 ARG A CA 1
ATOM 654 C C . ARG A 1 84 ? -3.121 1.365 13.957 1.00 87.50 84 ARG A C 1
ATOM 656 O O . ARG A 1 84 ? -3.480 1.095 15.099 1.00 87.50 84 ARG A O 1
ATOM 663 N N . VAL A 1 85 ? -3.975 1.769 13.015 1.00 83.62 85 VAL A N 1
ATOM 664 C CA . VAL A 1 85 ? -5.421 1.897 13.263 1.00 83.62 85 VAL A CA 1
ATOM 665 C C . VAL A 1 85 ? -6.036 0.537 13.594 1.00 83.62 85 VAL A C 1
ATOM 667 O O . VAL A 1 85 ? -6.768 0.414 14.572 1.00 83.62 85 VAL A O 1
ATOM 670 N N . VAL A 1 86 ? -5.710 -0.507 12.826 1.00 85.75 86 VAL A N 1
ATOM 671 C CA . VAL A 1 86 ? -6.187 -1.873 13.099 1.00 85.75 86 VAL A CA 1
ATOM 672 C C . VAL A 1 86 ? -5.709 -2.363 14.466 1.00 85.75 86 VAL A C 1
ATOM 674 O O . VAL A 1 86 ? -6.475 -2.985 15.203 1.00 85.75 86 VAL A O 1
ATOM 677 N N . GLU A 1 87 ? -4.464 -2.068 14.837 1.00 89.19 87 GLU A N 1
ATOM 678 C CA . GLU A 1 87 ? -3.926 -2.419 16.147 1.00 89.19 87 GLU A CA 1
ATOM 679 C C . GLU A 1 87 ? -4.677 -1.715 17.285 1.00 89.19 87 GLU A C 1
ATOM 681 O O . GLU A 1 87 ? -5.086 -2.379 18.239 1.00 89.19 87 GLU A O 1
ATOM 686 N N . GLN A 1 88 ? -4.946 -0.412 17.160 1.00 83.56 88 GLN A N 1
ATOM 687 C CA . GLN A 1 88 ? -5.747 0.347 18.126 1.00 83.56 88 GLN A CA 1
ATOM 688 C C . GLN A 1 88 ? -7.163 -0.223 18.273 1.00 83.56 88 GLN A C 1
ATOM 690 O O . GLN A 1 88 ? -7.636 -0.422 19.393 1.00 83.56 88 GLN A O 1
ATOM 695 N N . VAL A 1 89 ? -7.820 -0.555 17.158 1.00 84.00 89 VAL A N 1
ATOM 696 C CA . VAL A 1 89 ? -9.151 -1.181 17.172 1.00 84.00 89 VAL A CA 1
ATOM 697 C C . VAL A 1 89 ? -9.105 -2.536 17.880 1.00 84.00 89 VAL A C 1
ATOM 699 O O . VAL A 1 89 ? -9.927 -2.803 18.753 1.00 84.00 89 VAL A O 1
ATOM 702 N N . ASN A 1 90 ? -8.115 -3.378 17.577 1.00 87.06 90 ASN A N 1
ATOM 703 C CA . ASN A 1 90 ? -7.953 -4.678 18.229 1.00 87.06 90 ASN A CA 1
ATOM 704 C C . ASN A 1 90 ? -7.681 -4.552 19.734 1.00 87.06 90 ASN A C 1
ATOM 706 O O . ASN A 1 90 ? -8.202 -5.346 20.519 1.00 87.06 90 ASN A O 1
ATOM 710 N N . GLN A 1 91 ? -6.883 -3.567 20.151 1.00 87.81 91 GLN A N 1
ATOM 711 C CA . GLN A 1 91 ? -6.656 -3.274 21.566 1.00 87.81 91 GLN A CA 1
ATOM 712 C C . GLN A 1 91 ? -7.956 -2.843 22.257 1.00 87.81 91 GLN A C 1
ATOM 714 O O . GLN A 1 91 ? -8.268 -3.373 23.323 1.00 87.81 91 GLN A O 1
ATOM 719 N N . GLY A 1 92 ? -8.743 -1.967 21.625 1.00 85.88 92 GLY A N 1
ATOM 720 C CA . GLY A 1 92 ? -10.054 -1.541 22.121 1.00 85.88 92 GLY A CA 1
ATOM 721 C C . GLY A 1 92 ? -11.065 -2.687 22.230 1.00 85.88 92 GLY A C 1
ATOM 722 O O . GLY A 1 92 ? -11.784 -2.795 23.217 1.00 85.88 92 GLY A O 1
ATOM 723 N N . ILE A 1 93 ? -11.089 -3.609 21.264 1.00 88.81 93 ILE A N 1
ATOM 724 C CA . ILE A 1 93 ? -11.939 -4.805 21.355 1.00 88.81 93 ILE A CA 1
ATOM 725 C C . ILE A 1 93 ? -11.512 -5.658 22.554 1.00 88.81 93 ILE A C 1
ATOM 727 O O . ILE A 1 93 ? -12.353 -6.033 23.365 1.00 88.81 93 ILE A O 1
ATOM 731 N N . ARG A 1 94 ? -10.207 -5.922 22.712 1.00 90.50 94 ARG A N 1
ATOM 732 C CA . ARG A 1 94 ? -9.683 -6.750 23.812 1.00 90.50 94 ARG A CA 1
ATOM 733 C C . ARG A 1 94 ? -9.995 -6.180 25.193 1.00 90.50 94 ARG A C 1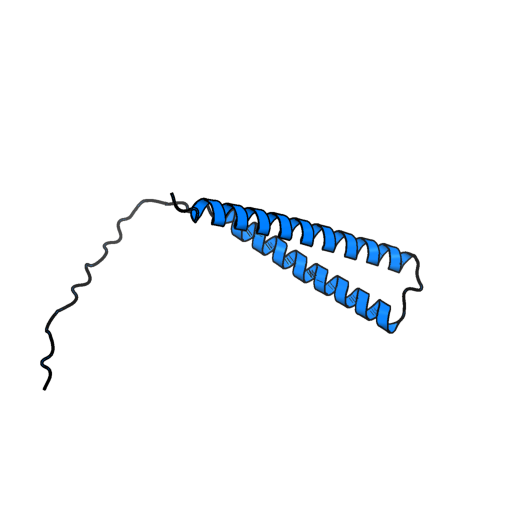
ATOM 735 O O . ARG A 1 94 ? -10.239 -6.963 26.109 1.00 90.50 94 ARG A O 1
ATOM 742 N N . THR A 1 95 ? -9.965 -4.858 25.365 1.00 87.19 95 THR A N 1
ATOM 743 C CA . THR A 1 95 ? -10.325 -4.225 26.643 1.00 87.19 95 THR A CA 1
ATOM 744 C C . THR A 1 95 ? -11.812 -4.369 26.943 1.00 87.19 95 THR A C 1
ATOM 746 O O . THR A 1 95 ? -12.162 -4.658 28.084 1.00 87.19 95 THR A O 1
ATOM 749 N N . LEU A 1 96 ? -12.675 -4.246 25.932 1.00 84.44 96 LEU A N 1
ATOM 750 C CA . LEU A 1 96 ? -14.126 -4.405 26.075 1.00 84.44 96 LEU A CA 1
ATOM 751 C C . LEU A 1 96 ? -14.556 -5.861 26.300 1.00 84.44 96 LEU A C 1
ATOM 753 O O . LEU A 1 96 ? -15.558 -6.109 26.964 1.00 84.44 96 LEU A O 1
ATOM 757 N N . THR A 1 97 ? -13.814 -6.830 25.761 1.00 80.81 97 THR A N 1
ATOM 758 C CA . THR A 1 97 ? -14.145 -8.261 25.862 1.00 80.81 97 THR A CA 1
ATOM 759 C C . THR A 1 97 ? -13.420 -8.985 26.996 1.00 80.81 97 THR A C 1
ATOM 761 O O . THR A 1 97 ? -13.504 -10.211 27.075 1.00 80.81 97 THR A O 1
ATOM 764 N N . ARG A 1 98 ? -12.661 -8.285 27.852 1.00 68.38 98 ARG A N 1
ATOM 765 C CA . ARG A 1 98 ? -11.951 -8.933 28.962 1.00 68.38 98 ARG A CA 1
ATOM 766 C C . ARG A 1 98 ? -12.972 -9.384 30.021 1.00 68.38 98 ARG A C 1
ATOM 768 O O . ARG A 1 98 ? -13.672 -8.525 30.554 1.00 68.38 98 ARG A O 1
ATOM 775 N N . PRO A 1 99 ? -13.083 -10.692 30.331 1.00 52.03 99 PRO A N 1
ATOM 776 C CA . PRO A 1 99 ? -13.932 -11.141 31.429 1.00 52.03 99 PRO A CA 1
ATOM 777 C C . PRO A 1 99 ? -13.396 -10.570 32.749 1.00 52.03 99 PRO A C 1
ATOM 779 O O . PRO A 1 99 ? -12.175 -10.497 32.932 1.00 52.03 99 PRO A O 1
ATOM 782 N N . ALA A 1 100 ? -14.321 -10.110 33.596 1.00 55.66 100 ALA A N 1
ATOM 783 C CA . ALA A 1 100 ? -14.052 -9.546 34.919 1.00 55.66 100 ALA A CA 1
ATOM 784 C C . ALA A 1 100 ? -13.373 -10.551 35.859 1.00 55.66 100 ALA A C 1
ATOM 786 O O . ALA A 1 100 ? -13.671 -11.763 35.739 1.00 55.66 100 ALA A O 1
#